Protein AF-A0A836ED64-F1 (afdb_monomer_lite)

Radius of gyration: 18.25 Å; chains: 1; bounding box: 42×42×51 Å

Secondary structure (DSSP, 8-state):
--HHHHHHHHTS-HHHHHHHHHHTTEEEETTEEEESS--HHHHHHHHHHHHHHHHHHHHS--GGGEEE--SS------SS--EEE----TTTTSHHHHHHHHHTTPEEPP--TT-GGG-HIIIIIHHHHHHHHHHHHHHTT-

InterPro domains:
  IPR036397 Ribonuclease H superfamily [G3DSA:3.30.420.10] (33-79)
  IPR036397 Ribonuclease H superfamily [G3DSA:3.30.420.10] (80-139)
  IPR052709 Transposase-Methyltransferase Hybrid [PTHR46060] (2-80)

Foldseek 3Di:
DDLVVVCVVVVHDSVVSVVVLVVVQWDADLNDTDHVDDDPVLVVQVVVLVVVVVVVCVVPNCPVQEDEDDPDDDDDDDPDQHEYEYAPPPVCPDPVNVVVCVVVRYHYRDDGPPPLVPGCCSNPVSVVVVVVVVVVVVVVVD

pLDDT: mean 80.42, std 10.36, range [43.59, 93.44]

Organism: NCBI:txid230686

Structure (mmCIF, N/CA/C/O backbone):
data_AF-A0A836ED64-F1
#
_entry.id   AF-A0A836ED64-F1
#
loop_
_atom_site.group_PDB
_atom_site.id
_atom_site.type_symbol
_atom_site.label_atom_id
_atom_site.label_alt_id
_atom_site.label_comp_id
_atom_site.label_asym_id
_atom_site.label_entity_id
_atom_site.label_seq_id
_atom_site.pdbx_PDB_ins_code
_atom_site.Cartn_x
_atom_site.Cartn_y
_atom_site.Cartn_z
_atom_site.occupancy
_atom_site.B_iso_or_equiv
_atom_site.auth_seq_id
_atom_site.auth_comp_id
_atom_site.auth_asym_id
_atom_site.auth_atom_id
_atom_site.pdbx_PDB_model_num
ATOM 1 N N . VAL A 1 1 ? 2.423 0.076 -13.242 1.00 67.75 1 VAL A N 1
ATOM 2 C CA . VAL A 1 1 ? 2.921 0.341 -14.624 1.00 67.75 1 VAL A CA 1
ATOM 3 C C . VAL A 1 1 ? 3.387 -0.969 -15.248 1.00 67.75 1 VAL A C 1
ATOM 5 O O . VAL A 1 1 ? 4.201 -1.648 -14.635 1.00 67.75 1 VAL A O 1
ATOM 8 N N . SER A 1 2 ? 2.878 -1.347 -16.426 1.00 81.31 2 SER A N 1
ATOM 9 C CA . SER A 1 2 ? 3.310 -2.577 -17.110 1.00 81.31 2 SER A CA 1
ATOM 10 C C . 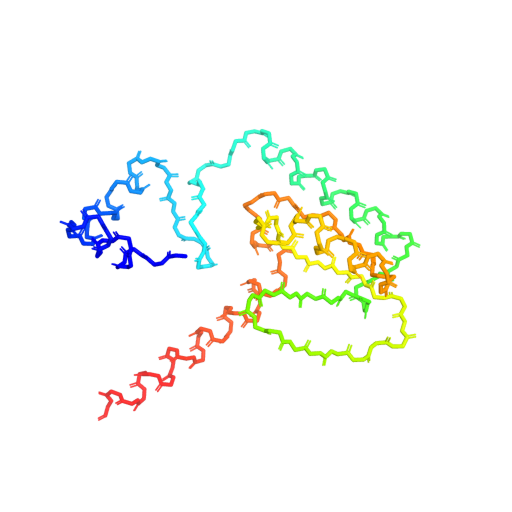SER A 1 2 ? 4.618 -2.374 -17.883 1.00 81.31 2 SER A C 1
ATOM 12 O O . SER A 1 2 ? 4.886 -1.287 -18.401 1.00 81.31 2 SER A O 1
ATOM 14 N N . THR A 1 3 ? 5.420 -3.433 -17.998 1.00 84.62 3 THR A N 1
ATOM 15 C CA . THR A 1 3 ? 6.675 -3.436 -18.775 1.00 84.62 3 THR A CA 1
ATOM 16 C C . THR A 1 3 ? 6.437 -3.142 -20.246 1.00 84.62 3 THR A C 1
ATOM 18 O O . THR A 1 3 ? 7.214 -2.417 -20.849 1.00 84.62 3 THR A O 1
ATOM 21 N N . ARG A 1 4 ? 5.312 -3.606 -20.803 1.00 85.75 4 ARG A N 1
ATOM 22 C CA . ARG A 1 4 ? 4.894 -3.287 -22.176 1.00 85.75 4 ARG A CA 1
ATOM 23 C C . ARG A 1 4 ? 4.620 -1.794 -22.368 1.00 85.75 4 ARG A C 1
ATOM 25 O O . ARG A 1 4 ? 5.089 -1.216 -23.337 1.00 85.75 4 ARG A O 1
ATOM 32 N N . LYS A 1 5 ? 3.940 -1.139 -21.418 1.00 87.31 5 LYS A N 1
ATOM 33 C CA . LYS A 1 5 ? 3.685 0.312 -21.480 1.00 87.31 5 LYS A CA 1
ATOM 34 C C . LYS A 1 5 ? 4.984 1.124 -21.388 1.00 87.31 5 LYS A C 1
ATOM 36 O O . LYS A 1 5 ? 5.116 2.143 -22.060 1.00 87.31 5 LYS A O 1
ATOM 41 N N . LEU A 1 6 ? 5.943 0.667 -20.577 1.00 86.62 6 LEU A N 1
ATOM 42 C CA . LEU A 1 6 ? 7.288 1.253 -20.502 1.00 86.62 6 LEU A CA 1
ATOM 43 C C . LEU A 1 6 ? 8.066 1.053 -21.805 1.00 86.62 6 LEU A C 1
ATOM 45 O O . LEU A 1 6 ? 8.625 2.015 -22.317 1.00 86.62 6 LEU A O 1
ATOM 49 N N . ALA A 1 7 ? 8.032 -0.154 -22.366 1.00 91.50 7 ALA A N 1
ATOM 50 C CA . ALA A 1 7 ? 8.677 -0.503 -23.628 1.00 91.50 7 ALA A CA 1
ATOM 51 C C . ALA A 1 7 ? 8.194 0.392 -24.778 1.00 91.50 7 ALA A C 1
ATOM 53 O O . ALA A 1 7 ? 9.006 1.024 -25.448 1.00 91.50 7 ALA A O 1
ATOM 54 N N . THR A 1 8 ? 6.873 0.566 -24.924 1.00 91.75 8 THR A N 1
ATOM 55 C CA . THR A 1 8 ? 6.284 1.485 -25.912 1.00 91.75 8 THR A CA 1
ATOM 56 C C . THR A 1 8 ? 6.756 2.925 -25.712 1.00 91.75 8 THR A C 1
ATOM 58 O O . THR A 1 8 ? 7.100 3.602 -26.677 1.00 91.75 8 THR A O 1
ATOM 61 N N . ARG A 1 9 ? 6.809 3.402 -24.462 1.00 92.62 9 ARG A N 1
ATOM 62 C CA . ARG A 1 9 ? 7.245 4.772 -24.150 1.00 92.62 9 ARG A CA 1
ATOM 63 C C . ARG A 1 9 ? 8.731 4.993 -24.434 1.00 92.62 9 ARG A C 1
ATOM 65 O O . ARG A 1 9 ? 9.106 6.076 -24.867 1.00 92.62 9 ARG A O 1
ATOM 72 N N . MET A 1 10 ? 9.558 3.987 -24.169 1.00 90.50 10 MET A N 1
ATOM 73 C CA . MET A 1 10 ? 11.011 4.047 -24.344 1.00 90.50 10 MET A CA 1
ATOM 74 C C . MET A 1 10 ? 11.466 3.596 -25.737 1.00 90.50 10 MET A C 1
ATOM 76 O O . MET A 1 10 ? 12.649 3.700 -26.035 1.00 90.50 10 MET A O 1
ATOM 80 N N . LYS A 1 11 ? 10.541 3.140 -26.595 1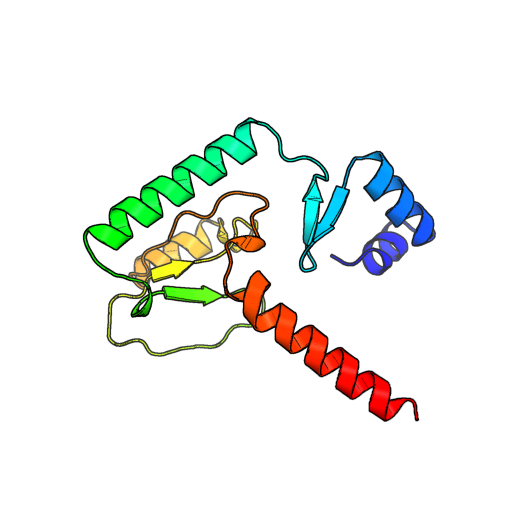.00 93.19 11 LYS A N 1
ATOM 81 C CA . LYS A 1 11 ? 10.812 2.606 -27.941 1.00 93.19 11 LYS A CA 1
ATOM 82 C C . LYS A 1 11 ? 11.853 1.479 -27.945 1.00 93.19 11 LYS A C 1
ATOM 84 O O . LYS A 1 11 ? 12.679 1.390 -28.847 1.00 93.19 11 LYS A O 1
ATOM 89 N N . VAL A 1 12 ? 11.808 0.619 -26.933 1.00 93.44 12 VAL A N 1
ATOM 90 C CA . VAL A 1 12 ? 12.668 -0.567 -26.817 1.00 93.44 12 VAL A CA 1
ATOM 91 C C . VAL A 1 12 ? 11.810 -1.816 -26.705 1.00 93.44 12 VAL A C 1
ATOM 93 O O . VAL A 1 12 ? 10.627 -1.727 -26.374 1.00 93.44 12 VAL A O 1
ATOM 96 N N . ASP A 1 13 ? 12.399 -2.985 -26.950 1.00 92.69 13 ASP A N 1
ATOM 97 C CA . ASP A 1 13 ? 11.693 -4.241 -26.716 1.00 92.69 13 ASP A CA 1
ATOM 98 C C . ASP A 1 13 ? 11.387 -4.452 -25.219 1.00 92.69 13 ASP A C 1
ATOM 100 O O . ASP A 1 13 ? 12.129 -4.036 -24.323 1.00 92.69 13 ASP A O 1
ATOM 104 N N . HIS A 1 14 ? 10.265 -5.111 -24.932 1.00 89.50 14 HIS A N 1
ATOM 105 C CA . HIS A 1 14 ? 9.817 -5.352 -23.563 1.00 89.50 14 HIS A CA 1
ATOM 106 C C . HIS A 1 14 ? 10.758 -6.265 -22.758 1.00 89.50 14 HIS A C 1
ATOM 108 O O . HIS A 1 14 ? 10.809 -6.135 -21.532 1.00 89.50 14 HIS A O 1
ATOM 114 N N . THR A 1 15 ? 11.520 -7.147 -23.418 1.00 91.50 15 THR A N 1
ATOM 115 C CA . THR A 1 15 ? 12.548 -7.977 -22.772 1.00 91.50 15 THR A CA 1
ATOM 116 C C . THR A 1 15 ? 13.724 -7.130 -22.291 1.00 91.50 15 THR A C 1
ATOM 118 O O . THR A 1 15 ? 14.233 -7.366 -21.197 1.00 91.50 15 THR A O 1
ATOM 121 N N . THR A 1 16 ? 14.087 -6.073 -23.026 1.00 91.44 16 THR A N 1
ATOM 122 C CA . THR A 1 16 ? 15.112 -5.103 -22.614 1.00 91.44 16 THR A CA 1
ATOM 123 C C . THR A 1 16 ? 14.707 -4.390 -21.326 1.00 91.44 16 THR A C 1
ATOM 125 O O . THR A 1 16 ? 15.512 -4.283 -20.404 1.00 91.44 16 THR A O 1
ATOM 128 N N . ILE A 1 17 ? 13.439 -3.979 -21.206 1.00 91.81 17 ILE A N 1
ATOM 129 C CA . ILE A 1 17 ? 12.910 -3.401 -19.958 1.00 91.81 17 ILE A CA 1
ATOM 130 C C . ILE A 1 17 ? 12.967 -4.415 -18.807 1.00 91.81 17 ILE A C 1
ATOM 132 O O . ILE A 1 17 ? 13.375 -4.055 -17.707 1.00 91.81 17 ILE A O 1
ATOM 136 N N . LEU A 1 18 ? 12.571 -5.672 -19.039 1.00 88.44 18 LEU A N 1
ATOM 137 C CA . LEU A 1 18 ? 12.615 -6.722 -18.012 1.00 88.44 18 LEU A CA 1
ATOM 138 C C . LEU A 1 18 ? 14.039 -6.989 -17.517 1.00 88.44 18 LEU A C 1
ATOM 140 O O . LEU A 1 18 ? 14.260 -7.057 -16.309 1.00 88.44 18 LEU A O 1
ATOM 144 N N . ARG A 1 19 ? 14.998 -7.094 -18.441 1.00 90.81 19 ARG A N 1
ATOM 145 C CA . ARG A 1 19 ? 16.409 -7.301 -18.118 1.00 90.81 19 ARG A CA 1
ATOM 146 C C . ARG A 1 19 ? 16.959 -6.142 -17.298 1.00 90.81 19 ARG A C 1
ATOM 148 O O . ARG A 1 19 ? 17.510 -6.383 -16.233 1.00 90.81 19 ARG A O 1
ATOM 155 N N . HIS A 1 20 ? 16.724 -4.901 -17.722 1.00 90.62 20 HIS A N 1
ATOM 156 C CA . HIS A 1 20 ? 17.168 -3.738 -16.958 1.00 90.62 20 HIS A CA 1
ATOM 157 C C . HIS A 1 20 ? 16.535 -3.665 -15.572 1.00 90.62 20 HIS A C 1
ATOM 159 O O . HIS A 1 20 ? 17.235 -3.359 -14.615 1.00 90.62 20 HIS A O 1
ATOM 165 N N . LEU A 1 21 ? 15.241 -3.980 -15.433 1.00 89.50 21 LEU A N 1
ATOM 166 C CA . LEU A 1 21 ? 14.590 -4.049 -14.121 1.00 89.50 21 LEU A CA 1
ATOM 167 C C . LEU A 1 21 ? 15.267 -5.089 -13.220 1.00 89.50 21 LEU A C 1
ATOM 169 O O . LEU A 1 21 ? 15.512 -4.799 -12.053 1.00 89.50 21 LEU A O 1
ATOM 173 N N . SER A 1 22 ? 15.626 -6.252 -13.765 1.00 87.62 22 SER A N 1
ATOM 174 C CA . SER A 1 22 ? 16.391 -7.265 -13.037 1.00 87.62 22 SER A CA 1
ATOM 175 C C . SER A 1 22 ? 17.799 -6.782 -12.669 1.00 87.62 22 SER A C 1
ATOM 177 O O . SER A 1 22 ? 18.225 -6.992 -11.538 1.00 87.62 22 SER A O 1
ATOM 179 N N . GLU A 1 23 ? 18.508 -6.114 -13.586 1.00 90.31 23 GLU A N 1
ATOM 180 C CA . GLU A 1 23 ? 19.859 -5.564 -13.367 1.00 90.31 23 GLU A CA 1
ATOM 181 C C . GLU A 1 23 ? 19.875 -4.514 -12.246 1.00 90.31 23 GLU A C 1
ATOM 183 O O . GLU A 1 23 ? 20.790 -4.497 -11.429 1.00 90.31 23 GLU A O 1
ATOM 188 N N . ILE A 1 24 ? 18.834 -3.681 -12.143 1.00 89.56 24 ILE A N 1
ATOM 189 C CA . ILE A 1 24 ? 18.687 -2.715 -11.039 1.00 89.56 24 ILE A CA 1
ATOM 190 C C . ILE A 1 24 ? 18.075 -3.337 -9.770 1.00 89.56 24 ILE A C 1
ATOM 192 O O . ILE A 1 24 ? 17.623 -2.615 -8.875 1.00 89.56 24 ILE A O 1
ATOM 196 N N . GLY A 1 25 ? 17.998 -4.669 -9.705 1.00 87.56 25 GLY A N 1
ATOM 197 C CA . GLY A 1 25 ? 17.502 -5.410 -8.551 1.00 87.56 25 GLY A CA 1
ATOM 198 C C . GLY A 1 25 ? 16.021 -5.176 -8.268 1.00 87.56 25 GLY A C 1
ATOM 199 O O . GLY A 1 25 ? 15.635 -5.072 -7.108 1.00 87.56 25 GLY A O 1
ATOM 200 N N . LYS A 1 26 ? 15.169 -5.039 -9.290 1.00 88.56 26 LYS A N 1
ATOM 201 C CA . LYS A 1 26 ? 13.708 -4.945 -9.145 1.00 88.56 26 LYS A CA 1
A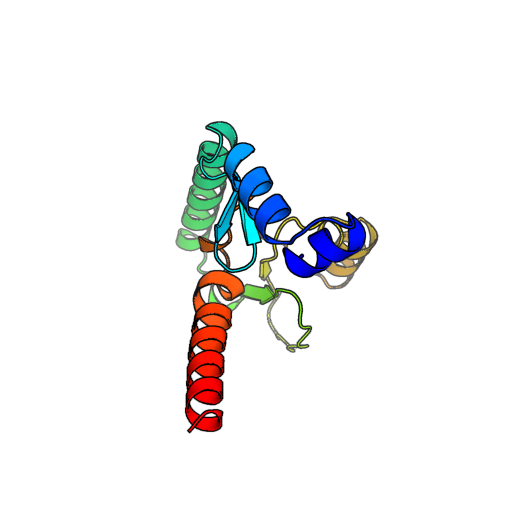TOM 202 C C . LYS A 1 26 ? 13.051 -6.250 -9.570 1.00 88.56 26 LYS A C 1
ATOM 204 O O . LYS A 1 26 ? 13.336 -6.797 -10.629 1.00 88.56 26 LYS A O 1
ATOM 209 N N . VAL A 1 27 ? 12.089 -6.695 -8.774 1.00 86.19 27 VAL A N 1
ATOM 210 C CA . VAL A 1 27 ? 11.246 -7.856 -9.064 1.00 86.19 27 VAL A CA 1
ATOM 211 C C . VAL A 1 27 ? 9.777 -7.480 -8.981 1.00 86.19 27 VAL A C 1
ATOM 213 O O . VAL A 1 27 ? 9.390 -6.536 -8.288 1.00 86.19 27 VAL A O 1
ATOM 216 N N . LYS A 1 28 ? 8.941 -8.221 -9.705 1.00 82.81 28 LYS A N 1
ATOM 217 C CA . LYS A 1 28 ? 7.493 -8.033 -9.677 1.00 82.81 28 LYS A CA 1
ATOM 218 C C . LYS A 1 28 ? 6.896 -8.883 -8.549 1.00 82.81 28 LYS A C 1
ATOM 220 O O . LYS A 1 28 ? 7.004 -10.104 -8.590 1.00 82.81 28 LYS A O 1
ATOM 225 N N . LYS A 1 29 ? 6.264 -8.250 -7.557 1.00 81.44 29 LYS A N 1
ATOM 226 C CA . LYS A 1 29 ? 5.509 -8.908 -6.473 1.00 81.44 29 LYS A CA 1
ATOM 227 C C . LYS A 1 29 ? 4.122 -8.274 -6.378 1.00 81.44 29 LYS A C 1
ATOM 229 O O . LYS A 1 29 ? 4.044 -7.055 -6.306 1.00 81.44 29 LYS A O 1
ATOM 234 N N . MET A 1 30 ? 3.059 -9.089 -6.393 1.00 71.94 30 MET A N 1
ATOM 235 C CA . MET A 1 30 ? 1.654 -8.631 -6.291 1.00 71.94 30 MET A CA 1
ATOM 236 C C . MET A 1 30 ? 1.371 -7.422 -7.202 1.00 71.94 30 MET A C 1
ATOM 238 O O . MET A 1 30 ? 1.025 -6.342 -6.748 1.00 71.94 30 MET A O 1
ATOM 242 N N . ASP A 1 31 ? 1.676 -7.571 -8.493 1.00 74.00 31 ASP A N 1
ATOM 243 C CA . ASP A 1 31 ? 1.553 -6.522 -9.517 1.00 74.00 31 ASP A CA 1
ATOM 244 C C . ASP A 1 31 ? 2.358 -5.219 -9.352 1.00 74.00 31 ASP A C 1
ATOM 246 O O . ASP A 1 31 ? 2.356 -4.368 -10.251 1.00 74.00 31 ASP A O 1
ATOM 250 N N . LYS A 1 32 ? 3.179 -5.113 -8.303 1.00 79.00 32 LYS A N 1
ATOM 251 C CA . LYS A 1 32 ? 4.043 -3.963 -8.012 1.00 79.00 32 LYS A CA 1
ATOM 252 C C . LYS A 1 32 ? 5.521 -4.305 -8.262 1.00 79.00 32 LYS A C 1
ATOM 254 O O . LYS A 1 32 ? 5.985 -5.417 -8.015 1.00 79.00 32 LYS A O 1
ATOM 259 N N . TRP A 1 33 ? 6.281 -3.340 -8.790 1.00 83.56 33 TRP A N 1
ATOM 260 C CA . TRP A 1 33 ? 7.737 -3.461 -8.952 1.00 83.56 33 TRP A CA 1
ATOM 261 C C . TRP A 1 33 ? 8.427 -3.024 -7.664 1.00 83.56 33 TRP A C 1
ATOM 263 O O . TRP A 1 33 ? 8.407 -1.843 -7.316 1.00 83.56 33 TRP A O 1
ATOM 273 N N . VAL A 1 34 ? 9.050 -3.970 -6.970 1.00 84.69 34 VAL A N 1
ATOM 274 C CA . VAL A 1 34 ? 9.692 -3.752 -5.669 1.00 84.69 34 VAL A CA 1
ATOM 275 C C . VAL A 1 34 ? 11.167 -4.154 -5.727 1.00 84.69 34 VAL A C 1
ATOM 277 O O . VAL A 1 34 ? 11.535 -4.976 -6.567 1.00 84.69 34 VAL A O 1
ATOM 280 N N . PRO A 1 35 ? 12.044 -3.571 -4.891 1.00 84.50 35 PRO A N 1
ATOM 281 C CA . PRO A 1 35 ? 13.405 -4.078 -4.729 1.00 84.50 35 PRO A CA 1
ATOM 282 C C . PRO A 1 35 ? 13.419 -5.590 -4.443 1.00 84.50 35 PRO A C 1
ATOM 284 O O . PRO A 1 35 ? 12.582 -6.083 -3.686 1.00 84.50 35 PRO A O 1
ATOM 287 N N . HIS A 1 36 ? 14.357 -6.312 -5.054 1.00 83.31 36 HIS A N 1
ATOM 288 C CA . HIS A 1 36 ? 14.636 -7.725 -4.795 1.00 83.31 36 HIS A CA 1
ATOM 289 C C . HIS A 1 36 ? 15.001 -7.921 -3.324 1.00 83.31 36 HIS A C 1
ATOM 291 O O . HIS A 1 36 ? 14.398 -8.744 -2.636 1.00 83.31 36 HIS A O 1
ATOM 297 N N . GLU A 1 37 ? 15.904 -7.069 -2.838 1.00 82.50 37 GLU A N 1
ATOM 298 C CA . GLU A 1 37 ? 16.284 -6.964 -1.438 1.00 82.50 37 GLU A CA 1
ATOM 299 C C . GLU A 1 37 ? 15.776 -5.649 -0.854 1.00 82.50 37 GLU A C 1
ATOM 301 O O . GLU A 1 37 ? 16.024 -4.560 -1.379 1.00 82.50 37 GLU A O 1
ATOM 306 N N . LEU A 1 38 ? 15.034 -5.751 0.247 1.00 82.44 38 LEU A N 1
ATOM 307 C CA . LEU A 1 38 ? 14.672 -4.588 1.045 1.00 82.44 38 LEU A CA 1
ATOM 308 C C . LEU A 1 38 ? 15.921 -4.062 1.753 1.00 82.44 38 LEU A C 1
ATOM 310 O O . LEU A 1 38 ? 16.677 -4.844 2.330 1.00 82.44 38 LEU A O 1
ATOM 314 N N . SER A 1 39 ? 16.094 -2.740 1.767 1.00 85.62 39 SER A N 1
ATOM 315 C CA . SER A 1 39 ? 17.130 -2.117 2.594 1.00 85.62 39 SER A CA 1
ATOM 316 C C . SER A 1 39 ? 16.891 -2.410 4.080 1.00 85.62 39 SER A C 1
ATOM 318 O O . SER A 1 39 ? 15.743 -2.576 4.501 1.00 85.62 39 SER A O 1
ATOM 320 N N . GLU A 1 40 ? 17.950 -2.405 4.893 1.00 87.19 40 GLU A N 1
ATOM 321 C CA . GLU A 1 40 ? 17.836 -2.564 6.354 1.00 87.19 40 GLU A CA 1
ATOM 322 C C . GLU A 1 40 ? 16.875 -1.542 6.967 1.00 87.19 40 GLU A C 1
ATOM 324 O O . GLU A 1 40 ? 16.051 -1.880 7.814 1.00 87.19 40 GLU A O 1
ATOM 329 N N . ARG A 1 41 ? 16.878 -0.311 6.444 1.00 87.44 41 ARG A N 1
ATOM 330 C CA . ARG A 1 41 ? 15.905 0.714 6.827 1.00 87.44 41 ARG A CA 1
ATOM 331 C C . ARG A 1 41 ? 14.468 0.285 6.532 1.00 87.44 41 ARG A C 1
ATOM 333 O O . ARG A 1 41 ? 13.619 0.402 7.403 1.00 87.44 41 ARG A O 1
ATOM 340 N N . ASN A 1 42 ? 14.189 -0.264 5.347 1.00 83.12 42 ASN A N 1
ATOM 341 C CA . ASN A 1 42 ? 12.841 -0.745 5.026 1.00 83.12 42 ASN A CA 1
ATOM 342 C C . ASN A 1 42 ? 12.422 -1.944 5.886 1.00 83.12 42 ASN A C 1
ATOM 344 O O . ASN A 1 42 ? 11.250 -2.043 6.239 1.00 83.12 42 ASN A O 1
ATOM 348 N N . LYS A 1 43 ? 13.352 -2.842 6.235 1.00 85.44 43 LYS A N 1
ATOM 349 C CA . LYS A 1 43 ? 13.078 -3.953 7.162 1.00 85.44 43 LYS A CA 1
ATOM 350 C C . LYS A 1 43 ? 12.728 -3.431 8.556 1.00 85.44 43 LYS A C 1
ATOM 352 O O . LYS A 1 43 ? 11.741 -3.875 9.139 1.00 85.44 43 LYS A O 1
ATOM 357 N N . LEU A 1 44 ? 13.494 -2.460 9.050 1.00 90.06 44 LEU A N 1
ATOM 358 C CA . LEU A 1 44 ? 13.262 -1.830 10.345 1.00 90.06 44 LEU A CA 1
ATOM 359 C C . LEU A 1 44 ? 11.930 -1.068 10.378 1.00 90.06 44 LEU A C 1
ATOM 361 O O . LEU A 1 44 ? 11.147 -1.250 11.305 1.00 90.06 44 LEU A O 1
ATOM 365 N N . ASP A 1 45 ? 11.631 -0.279 9.343 1.00 87.69 45 ASP A N 1
ATOM 366 C CA . ASP A 1 45 ? 10.360 0.446 9.226 1.00 87.69 45 ASP A CA 1
ATOM 367 C C . ASP A 1 45 ? 9.168 -0.524 9.236 1.00 87.69 45 ASP A C 1
ATOM 369 O O . ASP A 1 45 ? 8.189 -0.301 9.948 1.00 87.69 45 ASP A O 1
ATOM 373 N N . ARG A 1 46 ? 9.267 -1.639 8.496 1.00 89.38 46 ARG A N 1
ATOM 374 C CA . ARG A 1 46 ? 8.255 -2.706 8.502 1.00 89.38 46 ARG A CA 1
ATOM 375 C C . ARG A 1 46 ? 8.047 -3.276 9.901 1.00 89.38 46 ARG A C 1
ATOM 377 O O . ARG A 1 46 ? 6.908 -3.349 10.353 1.00 89.38 46 ARG A O 1
ATOM 384 N N . LEU A 1 47 ? 9.128 -3.648 10.587 1.00 85.44 47 LEU A N 1
ATOM 385 C CA . LEU A 1 47 ? 9.057 -4.210 11.936 1.00 85.44 47 LEU A CA 1
ATOM 386 C C . LEU A 1 47 ? 8.416 -3.227 12.921 1.00 85.44 47 LEU A C 1
ATOM 388 O O . LEU A 1 47 ? 7.536 -3.612 13.686 1.00 85.44 47 LEU A O 1
ATOM 392 N N . ASN A 1 48 ? 8.814 -1.957 12.871 1.00 88.44 48 ASN A N 1
ATOM 393 C CA . ASN A 1 48 ? 8.297 -0.919 13.758 1.00 88.44 48 ASN A CA 1
ATOM 394 C C . ASN A 1 48 ? 6.797 -0.691 13.558 1.00 88.44 48 ASN A C 1
ATOM 396 O O . ASN A 1 48 ? 6.044 -0.656 14.533 1.00 88.44 48 ASN A O 1
ATOM 400 N N . VAL A 1 49 ? 6.352 -0.582 12.301 1.00 82.81 49 VAL A N 1
ATOM 401 C CA . VAL A 1 49 ? 4.928 -0.424 11.991 1.00 82.81 49 VAL A CA 1
ATOM 402 C C . VAL A 1 49 ? 4.147 -1.657 12.444 1.00 82.81 49 VAL A C 1
ATOM 404 O O . VAL A 1 49 ? 3.164 -1.510 13.164 1.00 82.81 49 VAL A O 1
ATOM 407 N N . CYS A 1 50 ? 4.602 -2.871 12.115 1.00 81.81 50 CYS A N 1
ATOM 408 C CA . CYS A 1 50 ? 3.935 -4.107 12.535 1.00 81.81 50 CYS A CA 1
ATOM 409 C C . CYS A 1 50 ? 3.831 -4.229 14.063 1.00 81.81 50 CYS A C 1
ATOM 411 O O . CYS A 1 50 ? 2.750 -4.512 14.575 1.00 81.81 50 CYS A O 1
ATOM 413 N N . SER A 1 51 ? 4.914 -3.962 14.797 1.00 84.25 51 SER A N 1
ATOM 414 C CA . SER A 1 51 ? 4.925 -4.001 16.265 1.00 84.25 51 SER A CA 1
ATOM 415 C C . SER A 1 51 ? 3.985 -2.963 16.882 1.00 84.25 51 SER A C 1
ATOM 417 O O . SER A 1 51 ? 3.261 -3.268 17.834 1.00 84.25 51 SER A O 1
ATOM 419 N N . SER A 1 52 ? 3.948 -1.748 16.326 1.00 85.06 52 SER A N 1
ATOM 420 C CA . SER A 1 52 ? 3.034 -0.686 16.763 1.00 85.06 52 SER A CA 1
ATOM 421 C C . SER A 1 52 ? 1.567 -1.073 16.535 1.00 85.06 52 SER A C 1
ATOM 423 O O . SER A 1 52 ? 0.749 -0.999 17.456 1.00 85.06 52 SER A O 1
ATOM 425 N N . LEU A 1 53 ? 1.242 -1.575 15.337 1.00 83.38 53 LEU A N 1
ATOM 426 C CA . LEU A 1 53 ? -0.104 -2.035 14.985 1.00 83.38 53 LEU A CA 1
ATOM 427 C C . LEU A 1 53 ? -0.556 -3.211 15.859 1.00 83.38 53 LEU A C 1
ATOM 429 O O . LEU A 1 53 ? -1.693 -3.215 16.327 1.00 83.38 53 LEU A O 1
ATOM 433 N N . LEU A 1 54 ? 0.336 -4.168 16.131 1.00 82.56 54 LEU A N 1
ATOM 434 C CA . LEU A 1 54 ? 0.051 -5.312 16.997 1.00 82.56 54 LEU A CA 1
ATOM 435 C C . LEU A 1 54 ? -0.207 -4.872 18.443 1.00 82.56 54 LEU A C 1
ATOM 437 O O . LEU A 1 54 ? -1.178 -5.299 19.065 1.00 82.56 54 LEU A O 1
ATOM 441 N N . THR A 1 55 ? 0.615 -3.956 18.960 1.00 87.69 55 THR A N 1
ATOM 442 C CA . THR A 1 55 ? 0.432 -3.388 20.304 1.00 87.69 55 THR A CA 1
ATOM 443 C C . THR A 1 55 ? -0.913 -2.680 20.424 1.00 87.69 55 THR A C 1
ATOM 445 O O . THR A 1 55 ? -1.619 -2.844 21.418 1.00 87.69 55 THR A O 1
ATOM 448 N N . ARG A 1 56 ? -1.296 -1.906 19.402 1.00 86.25 56 ARG A N 1
ATOM 449 C CA . ARG A 1 56 ? -2.604 -1.250 19.348 1.00 86.25 56 ARG A CA 1
ATOM 450 C C . ARG A 1 56 ? -3.741 -2.271 19.314 1.00 86.25 56 ARG A C 1
ATOM 452 O O . ARG A 1 56 ? -4.700 -2.110 20.059 1.00 86.25 56 ARG A O 1
ATOM 459 N N . PHE A 1 57 ? -3.615 -3.318 18.501 1.00 79.19 57 PHE A N 1
ATOM 460 C CA . PHE A 1 57 ? -4.643 -4.348 18.353 1.00 79.19 57 PHE A CA 1
ATOM 461 C C . PHE A 1 57 ? -4.941 -5.059 19.678 1.00 79.19 57 PHE A C 1
ATOM 463 O O . PHE A 1 57 ? -6.101 -5.285 20.008 1.00 79.19 57 PHE A O 1
ATOM 470 N N . HIS A 1 58 ? -3.906 -5.347 20.472 1.00 78.94 58 HIS A N 1
ATOM 471 C CA . HIS A 1 58 ? -4.079 -5.946 21.797 1.00 78.94 58 HIS A CA 1
ATOM 472 C C . HIS A 1 58 ? -4.747 -5.019 22.821 1.00 78.94 58 HIS A C 1
ATOM 474 O O . HIS A 1 58 ? -5.313 -5.512 23.793 1.00 78.94 58 HIS A O 1
ATOM 480 N N . ARG A 1 59 ? -4.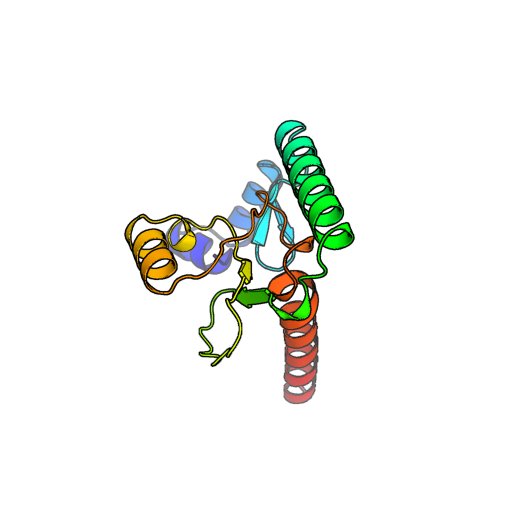687 -3.696 22.628 1.00 88.00 59 ARG A N 1
ATOM 481 C CA . ARG A 1 59 ? -5.369 -2.722 23.498 1.00 88.00 59 ARG A CA 1
ATOM 482 C C . ARG A 1 59 ? -6.831 -2.539 23.105 1.00 88.00 59 ARG A C 1
ATOM 484 O O . ARG A 1 59 ? -7.692 -2.490 23.973 1.00 88.00 59 ARG A O 1
ATOM 491 N N . GLU A 1 60 ? -7.097 -2.433 21.808 1.00 86.50 60 GLU A N 1
ATOM 492 C CA . GLU A 1 60 ? -8.435 -2.259 21.244 1.00 86.50 60 GLU A CA 1
ATOM 493 C C . GLU A 1 60 ? -8.481 -2.945 19.870 1.00 86.50 60 GLU A C 1
ATOM 495 O O . GLU A 1 60 ? -7.866 -2.445 18.925 1.00 86.50 60 GLU A O 1
ATOM 500 N N . PRO A 1 61 ? -9.183 -4.083 19.716 1.00 84.69 61 PRO A N 1
ATOM 501 C CA . PRO A 1 61 ? -9.328 -4.732 18.419 1.00 84.69 61 PRO A CA 1
ATOM 502 C C . PRO A 1 61 ? -10.022 -3.808 17.411 1.00 84.69 61 PRO A C 1
ATOM 504 O O . PRO A 1 61 ? -11.131 -3.341 17.656 1.00 84.69 61 PRO A O 1
ATOM 507 N N . PHE A 1 62 ? -9.375 -3.547 16.272 1.00 81.38 62 PHE A N 1
ATOM 508 C CA . PHE A 1 62 ? -9.857 -2.573 15.281 1.00 81.38 62 PHE A CA 1
ATOM 509 C C . PHE A 1 62 ? -9.990 -3.129 13.854 1.00 81.38 62 PHE A C 1
ATOM 511 O O . PHE A 1 62 ? -10.265 -2.369 12.927 1.00 81.38 62 PHE A O 1
ATOM 518 N N . PHE A 1 63 ? -9.799 -4.440 13.649 1.00 76.62 63 PHE A N 1
ATOM 519 C CA . PHE A 1 63 ? -9.842 -5.048 12.311 1.00 76.62 63 PHE A CA 1
ATOM 520 C C . PHE A 1 63 ? -11.211 -4.928 11.625 1.00 76.62 63 PHE A C 1
ATOM 522 O O . PHE A 1 63 ? -11.255 -4.772 10.409 1.00 76.62 63 PHE A O 1
ATOM 529 N N . ASP A 1 64 ? -12.314 -4.922 12.379 1.00 79.38 64 ASP A N 1
ATOM 530 C CA . ASP A 1 64 ? -13.680 -4.747 11.855 1.00 79.38 64 ASP A CA 1
ATOM 531 C C . ASP A 1 64 ? -13.951 -3.329 11.318 1.00 79.38 64 ASP A C 1
ATOM 533 O O . ASP A 1 64 ? -14.933 -3.099 10.613 1.00 79.38 64 ASP A O 1
ATOM 537 N N . ARG A 1 65 ? -13.086 -2.368 11.658 1.00 81.31 65 ARG A N 1
ATOM 538 C CA . ARG A 1 65 ? -13.179 -0.964 11.238 1.00 81.31 65 ARG A CA 1
ATOM 539 C C . ARG A 1 65 ? -12.280 -0.634 10.051 1.00 81.31 65 ARG A C 1
ATOM 541 O O . ARG A 1 65 ? -12.369 0.487 9.542 1.00 81.31 65 ARG A O 1
ATOM 548 N N . ILE A 1 66 ? -11.405 -1.557 9.642 1.00 78.50 66 ILE A N 1
ATOM 549 C CA . ILE A 1 66 ? -10.461 -1.311 8.554 1.00 78.50 66 ILE A CA 1
ATOM 550 C C . ILE A 1 66 ? -11.197 -1.341 7.217 1.00 78.50 66 ILE A C 1
ATOM 552 O O . ILE A 1 66 ? -11.803 -2.340 6.839 1.00 78.50 66 ILE A O 1
ATOM 556 N N . ILE A 1 67 ? -11.065 -0.249 6.473 1.00 78.25 67 ILE A N 1
ATOM 557 C CA . ILE A 1 67 ? -11.406 -0.164 5.059 1.00 78.25 67 ILE A CA 1
ATOM 558 C C . ILE A 1 67 ? -10.084 -0.159 4.293 1.00 78.25 67 ILE A C 1
ATOM 560 O O . ILE A 1 67 ? -9.252 0.736 4.468 1.00 78.25 67 ILE A O 1
ATOM 564 N N . THR A 1 68 ? -9.873 -1.177 3.461 1.00 75.75 68 THR A N 1
ATOM 565 C CA . THR A 1 68 ? -8.704 -1.263 2.583 1.00 75.75 68 THR A CA 1
ATOM 566 C C . THR A 1 68 ? -9.115 -0.915 1.169 1.00 75.75 68 THR A C 1
ATOM 568 O O . THR A 1 68 ? -10.173 -1.323 0.690 1.00 75.75 68 THR A O 1
ATOM 571 N N . TYR A 1 69 ? -8.276 -0.150 0.485 1.00 70.50 69 TYR A N 1
ATOM 572 C CA . TYR A 1 69 ? -8.545 0.243 -0.884 1.00 70.50 69 TYR A CA 1
ATOM 573 C C . TYR A 1 69 ? -7.247 0.313 -1.684 1.00 70.50 69 TYR A C 1
ATOM 575 O O . TYR A 1 69 ? -6.238 0.828 -1.210 1.00 70.50 69 TYR A O 1
ATOM 583 N N . ASP A 1 70 ? -7.295 -0.227 -2.895 1.00 66.88 70 ASP A N 1
ATOM 584 C CA . ASP A 1 70 ? -6.268 -0.107 -3.926 1.00 66.88 70 ASP A CA 1
ATOM 585 C C . ASP A 1 70 ? -6.997 0.014 -5.281 1.00 66.88 70 ASP A C 1
ATOM 587 O O . ASP A 1 70 ? -8.162 -0.368 -5.363 1.00 66.88 70 ASP A O 1
ATOM 591 N N . GLU A 1 71 ? -6.389 0.617 -6.304 1.00 67.88 71 GLU A N 1
ATOM 592 C CA . GLU A 1 71 ? -7.046 1.304 -7.443 1.00 67.88 71 GLU A CA 1
ATOM 593 C C . GLU A 1 71 ? -8.294 0.611 -8.091 1.00 67.88 71 GLU A C 1
ATOM 595 O O . GLU A 1 71 ? -8.209 0.058 -9.187 1.00 67.88 71 GLU A O 1
ATOM 600 N N . LYS A 1 72 ? -9.483 0.718 -7.461 1.00 45.16 72 LYS A N 1
ATOM 601 C CA . LYS A 1 72 ? -10.869 0.707 -8.011 1.00 45.16 72 LYS A CA 1
ATOM 602 C C . LYS A 1 72 ? -11.975 1.139 -6.997 1.00 45.16 72 LYS A C 1
ATOM 604 O O . LYS A 1 72 ? -12.462 0.305 -6.238 1.00 45.16 72 LYS A O 1
ATOM 609 N N . TRP A 1 73 ? -12.361 2.421 -6.937 1.00 45.34 73 TRP A N 1
ATOM 610 C CA . TRP A 1 73 ? -13.172 2.979 -5.831 1.00 45.34 73 TRP A CA 1
ATOM 611 C C . TRP A 1 73 ? -14.518 2.265 -5.651 1.00 45.34 73 TRP A C 1
ATOM 613 O O . TRP A 1 73 ? -15.331 2.230 -6.573 1.00 45.34 73 TRP A O 1
ATOM 623 N N . VAL A 1 74 ? -14.775 1.766 -4.441 1.00 43.59 74 VAL A N 1
ATOM 624 C CA . VAL A 1 74 ? -16.102 1.320 -4.001 1.00 43.59 74 VAL A CA 1
ATOM 625 C C . VAL A 1 74 ? -16.460 2.121 -2.755 1.00 43.59 74 VAL A C 1
ATOM 627 O O . VAL A 1 74 ? -15.710 2.133 -1.782 1.00 43.59 74 VAL A O 1
ATOM 630 N N . LEU A 1 75 ? -17.581 2.838 -2.806 1.00 47.91 75 LEU A N 1
ATOM 631 C CA . LEU A 1 75 ? -18.096 3.587 -1.664 1.00 47.91 75 LEU A CA 1
ATOM 632 C C . LEU A 1 75 ? -18.783 2.606 -0.711 1.00 47.91 75 LEU A C 1
ATOM 634 O O . LEU A 1 75 ? -19.691 1.885 -1.121 1.00 47.91 75 LEU A O 1
ATOM 638 N N . TYR A 1 76 ? -18.348 2.582 0.546 1.00 53.22 76 TYR A N 1
ATOM 639 C CA . TYR A 1 76 ? -18.970 1.799 1.608 1.00 53.22 76 TYR A CA 1
ATOM 640 C C . TYR A 1 76 ? -19.412 2.741 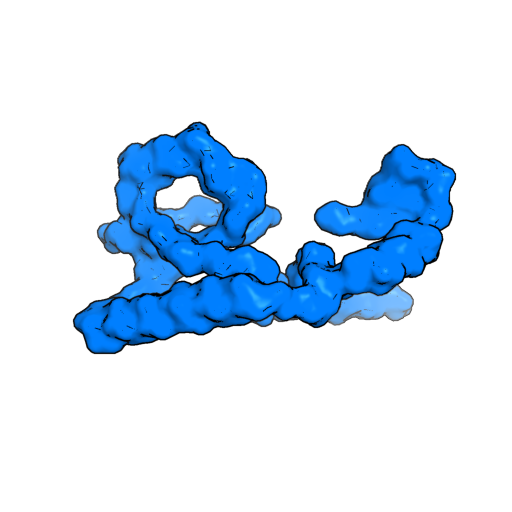2.728 1.00 53.22 76 TYR A C 1
ATOM 642 O O . TYR A 1 76 ? -18.612 3.539 3.216 1.00 53.22 76 TYR A O 1
ATOM 650 N N . ASP A 1 77 ? -20.685 2.666 3.116 1.00 55.84 77 ASP A N 1
ATOM 651 C CA . ASP A 1 77 ? -21.231 3.430 4.237 1.00 55.84 77 ASP A CA 1
ATOM 652 C C . ASP A 1 77 ? -20.959 2.671 5.544 1.00 55.84 77 ASP A C 1
ATOM 654 O O . ASP A 1 77 ? -21.582 1.646 5.831 1.00 55.84 77 ASP A O 1
ATOM 658 N N . ASN A 1 78 ? -19.979 3.147 6.317 1.00 61.25 78 ASN A N 1
ATOM 659 C CA . ASN A 1 78 ? -19.658 2.598 7.629 1.00 61.25 78 ASN A CA 1
ATOM 660 C C . ASN A 1 78 ? -20.178 3.532 8.729 1.00 61.25 78 ASN A C 1
ATOM 662 O O . ASN A 1 78 ? -19.783 4.692 8.810 1.00 61.25 78 ASN A O 1
ATOM 666 N N . ARG A 1 79 ? -21.023 3.007 9.627 1.00 67.00 79 ARG A N 1
ATOM 667 C CA . ARG A 1 79 ? -21.609 3.769 10.748 1.00 67.00 79 ARG A CA 1
ATOM 668 C C . ARG A 1 79 ? -20.634 4.003 11.915 1.00 67.00 79 ARG A C 1
ATOM 670 O O . ARG A 1 79 ? -20.955 4.760 12.827 1.00 67.00 79 ARG A O 1
ATOM 677 N N . LYS A 1 80 ? -19.465 3.347 11.915 1.00 72.81 80 LYS A N 1
ATOM 678 C CA . LYS A 1 80 ? -18.363 3.552 12.878 1.00 72.81 80 LYS A CA 1
ATOM 679 C C . LYS A 1 80 ? -17.265 4.421 12.256 1.00 72.81 80 LYS A C 1
ATOM 681 O O . LYS A 1 80 ? -17.087 4.378 11.045 1.00 72.81 80 LYS A O 1
ATOM 686 N N . SER A 1 81 ? -16.472 5.122 13.079 1.00 77.56 81 SER A N 1
ATOM 687 C CA . SER A 1 81 ? -15.300 5.889 12.619 1.00 77.56 81 SER A CA 1
ATOM 688 C C . SER A 1 81 ? -14.322 4.985 11.845 1.00 77.56 81 SER A C 1
ATOM 690 O O . SER A 1 81 ? -13.695 4.110 12.467 1.00 77.56 81 SER A O 1
ATOM 692 N N . PRO A 1 82 ? -14.206 5.152 10.514 1.00 81.94 82 PRO A N 1
ATOM 693 C CA . PRO A 1 82 ? -13.478 4.230 9.657 1.00 81.94 82 PRO A CA 1
ATOM 694 C C . PRO A 1 82 ? -11.970 4.431 9.776 1.00 81.94 82 PRO A C 1
ATOM 696 O O . PRO A 1 82 ? -11.478 5.550 9.946 1.00 81.94 82 PRO A O 1
ATOM 699 N N . ILE A 1 83 ? -11.242 3.324 9.654 1.00 83.06 83 ILE A N 1
ATOM 700 C CA . ILE A 1 83 ? -9.785 3.317 9.629 1.00 83.06 83 ILE A CA 1
ATOM 701 C C . ILE A 1 83 ? -9.343 2.930 8.219 1.00 83.06 83 ILE A C 1
ATOM 703 O O . ILE A 1 83 ? -9.675 1.853 7.732 1.00 83.06 83 ILE A O 1
ATOM 707 N N . LEU A 1 84 ? -8.605 3.806 7.552 1.00 85.12 84 LEU A N 1
ATOM 708 C CA . LEU A 1 84 ? -8.143 3.629 6.187 1.00 85.12 84 LEU A CA 1
ATOM 709 C C . LEU A 1 84 ? -6.737 3.032 6.162 1.00 85.12 84 LEU A C 1
ATOM 711 O O . LEU A 1 84 ? -5.805 3.580 6.752 1.00 85.12 84 LEU A O 1
ATOM 715 N N . LEU A 1 85 ? -6.578 1.940 5.419 1.00 84.12 85 LEU A N 1
ATOM 716 C CA . LEU A 1 85 ? -5.279 1.361 5.087 1.00 84.12 85 LEU A CA 1
ATOM 717 C C . LEU A 1 85 ? -5.068 1.450 3.573 1.00 84.12 85 LEU A C 1
ATOM 719 O O . LEU A 1 85 ? -5.774 0.796 2.803 1.00 84.12 85 LEU A O 1
ATOM 723 N N . HIS A 1 86 ? -4.091 2.254 3.158 1.00 82.38 86 HIS A N 1
ATOM 724 C CA . HIS A 1 86 ? -3.681 2.407 1.763 1.00 82.38 86 HIS A CA 1
ATOM 725 C C . HIS A 1 86 ? -2.154 2.479 1.656 1.00 82.38 86 HIS A C 1
ATOM 727 O O . HIS A 1 86 ? -1.455 2.705 2.644 1.00 82.38 86 HIS A O 1
ATOM 733 N N . ASP A 1 87 ? -1.625 2.301 0.447 1.00 81.62 87 ASP A N 1
ATOM 734 C CA . ASP A 1 87 ? -0.188 2.400 0.205 1.00 81.62 87 ASP A CA 1
ATOM 735 C C . ASP A 1 87 ? 0.309 3.857 0.113 1.00 81.62 87 ASP A C 1
ATOM 737 O O . ASP A 1 87 ? -0.463 4.816 0.042 1.00 81.62 87 ASP A O 1
ATOM 741 N N . ASN A 1 88 ? 1.631 4.038 0.095 1.00 83.19 88 ASN A N 1
ATOM 742 C CA . ASN A 1 88 ? 2.262 5.362 0.049 1.00 83.19 88 ASN A CA 1
ATOM 743 C C . ASN A 1 88 ? 2.388 5.930 -1.378 1.00 83.19 88 ASN A C 1
ATOM 745 O O . ASN A 1 88 ? 3.294 6.730 -1.645 1.00 83.19 88 ASN A O 1
ATOM 749 N N . ALA A 1 89 ? 1.542 5.510 -2.327 1.00 81.31 89 ALA A N 1
ATOM 750 C CA . ALA A 1 89 ? 1.580 6.050 -3.682 1.00 81.31 89 ALA A CA 1
ATOM 751 C C . ALA A 1 89 ? 1.392 7.579 -3.676 1.00 81.31 89 ALA A C 1
ATOM 753 O O . ALA A 1 89 ? 0.679 8.145 -2.848 1.00 81.31 89 ALA A O 1
ATOM 754 N N . ARG A 1 90 ? 2.033 8.275 -4.626 1.00 81.25 90 ARG A N 1
ATOM 755 C CA . ARG A 1 90 ? 2.046 9.753 -4.680 1.00 81.25 90 ARG A CA 1
ATOM 756 C C . ARG A 1 90 ? 0.653 10.407 -4.646 1.00 81.25 90 ARG A C 1
ATOM 758 O O . ARG A 1 90 ? 0.524 11.442 -3.998 1.00 81.25 90 ARG A O 1
ATOM 765 N N . PRO A 1 91 ? -0.389 9.865 -5.308 1.00 82.94 91 PRO A N 1
ATOM 766 C CA . PRO A 1 91 ? -1.736 10.421 -5.191 1.00 82.94 91 PRO A CA 1
ATOM 767 C C . PRO A 1 91 ? -2.324 10.273 -3.780 1.00 82.94 91 PRO A C 1
ATOM 769 O O . PRO A 1 91 ? -3.059 11.152 -3.333 1.00 82.94 91 PRO A O 1
ATOM 772 N N . HIS A 1 92 ? -1.981 9.200 -3.061 1.00 81.94 92 HIS A N 1
ATOM 773 C CA . HIS A 1 92 ? -2.505 8.896 -1.726 1.00 81.94 92 HIS A CA 1
ATOM 774 C C . HIS A 1 92 ? -1.870 9.766 -0.636 1.00 81.94 92 HIS A C 1
ATOM 776 O O . HIS A 1 92 ? -2.539 10.162 0.310 1.00 81.94 92 HIS A O 1
ATOM 782 N N . THR A 1 93 ? -0.604 10.144 -0.811 1.00 82.94 93 THR A N 1
ATOM 783 C CA . THR A 1 93 ? 0.125 11.031 0.112 1.00 82.94 93 THR A CA 1
ATOM 784 C C . THR A 1 93 ? 0.010 12.516 -0.249 1.00 82.94 93 THR A C 1
ATOM 786 O O . THR A 1 93 ? 0.657 13.363 0.366 1.00 82.94 93 THR A O 1
ATOM 789 N N . SER A 1 94 ? -0.812 12.863 -1.246 1.00 87.50 94 SER A N 1
ATOM 790 C CA . SER A 1 94 ? -0.986 14.252 -1.672 1.00 87.50 94 SER A CA 1
ATOM 791 C C . SER A 1 94 ? -1.758 15.075 -0.636 1.00 87.50 94 SER A C 1
ATOM 793 O O . SER A 1 94 ? -2.698 14.585 -0.011 1.00 87.50 94 SER A O 1
ATOM 795 N N . TYR A 1 95 ? -1.423 16.363 -0.517 1.00 87.75 95 TYR A N 1
ATOM 796 C CA . TYR A 1 95 ? -2.111 17.284 0.396 1.00 87.75 95 TYR A CA 1
ATOM 797 C C . TYR A 1 95 ? -3.632 17.291 0.196 1.00 87.75 95 TYR A C 1
ATOM 799 O O . TYR A 1 95 ? -4.380 17.246 1.167 1.00 87.75 95 TYR A O 1
ATOM 807 N N . LYS A 1 96 ? -4.094 17.296 -1.063 1.00 90.38 96 LYS A N 1
ATOM 808 C CA . LYS A 1 96 ? -5.528 17.296 -1.392 1.00 90.38 96 LYS A CA 1
ATOM 809 C C . LYS A 1 96 ? -6.233 16.057 -0.835 1.00 90.38 96 LYS A C 1
ATOM 811 O O . LYS A 1 96 ? -7.321 16.177 -0.279 1.00 90.38 96 LYS A O 1
ATOM 816 N N . THR A 1 97 ? -5.603 14.891 -0.963 1.00 86.94 97 THR A N 1
ATOM 817 C CA . THR A 1 97 ? -6.140 13.621 -0.461 1.00 86.94 97 THR A CA 1
ATOM 818 C C . THR A 1 97 ? -6.195 13.620 1.062 1.00 86.94 97 THR A C 1
ATOM 820 O O . THR A 1 97 ? -7.255 13.375 1.629 1.00 86.94 97 THR A O 1
ATOM 823 N N . ILE A 1 98 ? -5.090 13.972 1.728 1.00 86.69 98 ILE A N 1
ATOM 824 C CA . ILE A 1 98 ? -5.019 14.009 3.196 1.00 86.69 98 ILE A CA 1
ATOM 825 C C . ILE A 1 98 ? -6.016 15.022 3.778 1.00 86.69 98 ILE A C 1
ATOM 827 O O . ILE A 1 98 ? -6.711 14.714 4.742 1.00 86.69 98 ILE A O 1
ATOM 831 N N . ALA A 1 99 ? -6.152 16.202 3.163 1.00 88.69 99 ALA A N 1
ATOM 832 C CA . ALA A 1 99 ? -7.131 17.205 3.579 1.00 88.69 99 ALA A CA 1
ATOM 833 C C . ALA A 1 99 ? -8.567 16.663 3.508 1.00 88.69 99 ALA A C 1
ATOM 835 O O . ALA A 1 99 ? -9.335 16.838 4.454 1.00 88.69 99 ALA A O 1
ATOM 836 N N . LYS A 1 100 ? -8.914 15.947 2.429 1.00 88.19 100 LYS A N 1
ATOM 837 C CA . LYS A 1 100 ? -10.247 15.356 2.280 1.00 88.19 100 LYS A CA 1
ATOM 838 C C . LYS A 1 100 ? -10.498 14.218 3.271 1.00 88.19 100 LYS A C 1
ATOM 840 O O . LYS A 1 100 ? -11.588 14.133 3.825 1.00 88.19 100 LYS A O 1
ATOM 845 N N . LEU A 1 101 ? -9.504 13.369 3.527 1.00 87.38 101 LEU A N 1
ATOM 846 C CA . LEU A 1 101 ? -9.613 12.290 4.517 1.00 87.38 101 LEU A CA 1
ATOM 847 C C . LEU A 1 101 ? -9.827 12.833 5.935 1.00 87.38 101 LEU A C 1
ATOM 849 O O . LEU A 1 101 ? -10.667 12.309 6.666 1.00 87.38 101 LEU A O 1
ATOM 853 N N . ASN A 1 102 ? -9.149 13.930 6.283 1.00 86.94 102 ASN A N 1
ATOM 854 C CA . ASN A 1 102 ? -9.349 14.625 7.554 1.00 86.94 102 ASN A CA 1
ATOM 855 C C . ASN A 1 102 ? -10.750 15.250 7.662 1.00 86.94 102 ASN A C 1
ATOM 857 O O . ASN A 1 102 ? -11.393 15.117 8.701 1.00 86.94 102 ASN A O 1
ATOM 861 N N . GLU A 1 103 ? -11.249 15.886 6.594 1.00 87.88 103 GLU A N 1
ATOM 862 C CA . GLU A 1 103 ? -12.619 16.428 6.528 1.00 87.88 103 GLU A CA 1
ATOM 863 C C . GLU A 1 103 ? -13.667 15.327 6.767 1.00 87.88 103 GLU A C 1
ATOM 865 O O . GLU A 1 103 ? -14.627 15.515 7.512 1.00 87.88 103 GLU A O 1
ATOM 870 N N . LEU A 1 104 ? -13.438 14.149 6.182 1.00 86.00 104 LEU A N 1
ATOM 871 C CA . LEU A 1 104 ? -14.297 12.974 6.315 1.00 86.00 104 LEU A CA 1
ATOM 872 C C . LEU A 1 104 ? -14.074 12.189 7.625 1.00 86.00 104 LEU A C 1
ATOM 874 O O . LEU A 1 104 ? -14.760 11.194 7.851 1.00 86.00 104 LEU A O 1
ATOM 878 N N . LYS A 1 105 ? -13.142 12.621 8.489 1.00 86.38 105 LYS A N 1
ATOM 879 C CA . LYS A 1 105 ? -12.777 11.977 9.768 1.00 86.38 105 LYS A CA 1
ATOM 880 C C . LYS A 1 105 ? -12.301 10.523 9.633 1.00 86.38 105 LYS A C 1
ATOM 882 O O . LYS A 1 105 ? -12.536 9.708 10.526 1.00 86.38 105 LYS A O 1
ATOM 887 N N . TYR A 1 106 ? -11.627 10.199 8.530 1.00 85.81 106 TYR A N 1
ATOM 888 C CA . TYR A 1 106 ? -10.975 8.901 8.360 1.00 85.81 106 TYR A CA 1
ATOM 889 C C . TYR A 1 106 ? -9.654 8.883 9.122 1.00 85.81 106 TYR A C 1
ATOM 891 O O . TYR A 1 106 ? -8.814 9.767 8.955 1.00 85.81 106 TYR A O 1
ATOM 899 N N . GLU A 1 107 ? -9.446 7.850 9.928 1.00 85.81 107 GLU A N 1
ATOM 900 C CA . GLU A 1 107 ? -8.152 7.615 10.556 1.00 85.81 107 GLU A CA 1
ATOM 901 C C . GLU A 1 107 ? -7.235 6.876 9.575 1.00 85.81 107 GLU A C 1
ATOM 903 O O . GLU A 1 107 ? -7.627 5.843 9.049 1.00 85.81 107 GLU A O 1
ATOM 908 N N . ILE A 1 108 ? -6.019 7.363 9.320 1.00 85.94 108 ILE A N 1
ATOM 909 C CA . ILE A 1 108 ? -5.088 6.723 8.374 1.00 85.94 108 ILE A CA 1
ATOM 910 C C . ILE A 1 108 ? -4.104 5.832 9.140 1.00 85.94 108 ILE A C 1
ATOM 912 O O . ILE A 1 108 ? -3.375 6.312 10.011 1.00 85.94 108 ILE A O 1
ATOM 916 N N . LEU A 1 109 ? -4.040 4.542 8.799 1.00 85.38 109 LEU A N 1
ATOM 917 C CA . LEU A 1 109 ? -3.024 3.632 9.332 1.00 85.38 109 LEU A CA 1
ATOM 918 C C . LEU A 1 109 ? -1.681 3.838 8.648 1.00 85.38 109 LEU A C 1
ATOM 920 O O . LEU A 1 109 ? -1.589 4.022 7.435 1.00 85.38 109 LEU A O 1
ATOM 924 N N . GLN A 1 110 ? -0.616 3.721 9.438 1.00 83.81 110 GLN A N 1
ATOM 925 C CA . GLN A 1 110 ? 0.733 3.690 8.895 1.00 83.81 110 GLN A CA 1
ATOM 926 C C . GLN A 1 110 ? 0.927 2.424 8.056 1.00 83.81 110 GLN A C 1
ATOM 928 O O . GLN A 1 110 ? 0.672 1.314 8.523 1.00 83.81 110 GLN A O 1
ATOM 933 N N . HIS A 1 111 ? 1.417 2.599 6.830 1.00 83.62 111 HIS A N 1
ATOM 934 C CA . HIS A 1 111 ? 1.770 1.506 5.933 1.00 83.62 111 HIS A CA 1
ATOM 935 C C . HIS A 1 111 ? 3.238 1.651 5.503 1.00 83.62 111 HIS A C 1
ATOM 937 O O . HIS A 1 111 ? 3.630 2.714 5.013 1.00 83.62 111 HIS A O 1
ATOM 943 N N . PRO A 1 112 ? 4.089 0.630 5.692 1.00 84.69 112 PRO A N 1
ATOM 944 C CA . PRO A 1 112 ? 5.496 0.727 5.330 1.00 84.69 112 PRO A CA 1
ATOM 945 C C . PRO A 1 112 ? 5.691 0.621 3.810 1.00 84.69 112 PRO A C 1
ATOM 947 O O . PRO A 1 112 ? 4.907 0.004 3.089 1.00 84.69 112 PRO A O 1
ATOM 950 N N . ALA A 1 113 ? 6.766 1.222 3.295 1.00 84.31 113 ALA A N 1
ATOM 951 C CA . ALA A 1 113 ? 7.084 1.147 1.870 1.00 84.31 113 ALA A CA 1
ATOM 952 C C . ALA A 1 113 ? 7.327 -0.307 1.416 1.00 84.31 113 ALA A C 1
ATOM 954 O O . ALA A 1 113 ? 7.836 -1.129 2.178 1.00 84.31 113 ALA A O 1
ATOM 955 N N . TYR A 1 114 ? 6.987 -0.610 0.157 1.00 80.81 114 TYR A N 1
ATOM 956 C CA . TYR A 1 114 ? 7.219 -1.917 -0.482 1.00 80.81 114 TYR A CA 1
ATOM 957 C C . TYR A 1 114 ? 6.663 -3.116 0.307 1.00 80.81 114 TYR A C 1
ATOM 959 O O . TYR A 1 114 ? 7.298 -4.167 0.377 1.00 80.81 114 TYR A O 1
ATOM 967 N N . SER A 1 115 ? 5.489 -2.949 0.917 1.00 83.44 115 SER A N 1
ATOM 968 C CA . SER A 1 115 ? 4.901 -3.945 1.818 1.00 83.44 115 SER A CA 1
ATOM 969 C C . SER A 1 115 ? 3.502 -4.362 1.384 1.00 83.44 115 SER A C 1
ATOM 971 O O . SER A 1 115 ? 2.557 -4.351 2.166 1.00 83.44 115 SER A O 1
ATOM 973 N N . SER A 1 116 ? 3.379 -4.750 0.112 1.00 79.12 116 SER A N 1
ATOM 974 C CA . SER A 1 116 ? 2.126 -5.252 -0.465 1.00 79.12 116 SER A CA 1
ATOM 975 C C . SER A 1 116 ? 1.591 -6.482 0.278 1.00 79.12 116 SER A C 1
ATOM 977 O O . SER A 1 116 ? 0.390 -6.692 0.350 1.00 79.12 116 SER A O 1
ATOM 979 N N . ASP A 1 117 ? 2.467 -7.270 0.900 1.00 81.62 117 ASP A N 1
ATOM 980 C CA . ASP A 1 117 ? 2.098 -8.404 1.749 1.00 81.62 117 ASP A CA 1
ATOM 981 C C . ASP A 1 117 ? 1.342 -8.004 3.028 1.00 81.62 117 ASP A C 1
ATOM 983 O O . ASP A 1 117 ? 0.650 -8.834 3.611 1.00 81.62 117 ASP A O 1
ATOM 987 N N . LEU A 1 118 ? 1.430 -6.736 3.439 1.00 80.75 118 LEU A N 1
ATOM 988 C CA . LEU A 1 118 ? 0.693 -6.178 4.577 1.00 80.75 118 LEU A CA 1
ATOM 989 C C . LEU A 1 118 ? -0.621 -5.496 4.165 1.00 80.75 118 LEU A C 1
ATOM 991 O O . LEU A 1 118 ? -1.334 -4.979 5.022 1.00 80.75 118 LEU A O 1
ATOM 995 N N . SER A 1 119 ? -0.936 -5.453 2.868 1.00 80.88 119 SER A N 1
ATOM 996 C CA . SER A 1 119 ? -2.195 -4.925 2.344 1.00 80.88 119 SER A CA 1
ATOM 997 C C . SER A 1 119 ? -3.172 -6.082 2.104 1.00 80.88 119 SER A C 1
ATOM 999 O O . SER A 1 119 ? -2.907 -6.932 1.250 1.00 80.88 119 SER A O 1
ATOM 1001 N N . PRO A 1 120 ? -4.322 -6.137 2.802 1.00 78.62 120 PRO A N 1
ATOM 1002 C CA . PRO A 1 120 ? -5.343 -7.157 2.555 1.00 78.62 120 PRO A CA 1
ATOM 1003 C C . PRO A 1 120 ? -5.850 -7.169 1.106 1.00 78.62 120 PRO A C 1
ATOM 1005 O O . PRO A 1 120 ? -6.138 -8.237 0.562 1.00 78.62 120 PRO A O 1
ATOM 1008 N N . THR A 1 121 ? -5.906 -6.003 0.454 1.00 78.06 121 THR A N 1
ATOM 1009 C CA . THR A 1 121 ? -6.328 -5.888 -0.947 1.00 78.06 121 THR A CA 1
ATOM 1010 C C . THR A 1 121 ? -5.340 -6.579 -1.892 1.00 78.06 121 THR A C 1
ATOM 1012 O O . THR A 1 121 ? -5.757 -7.368 -2.739 1.00 78.06 121 THR A O 1
ATOM 1015 N N . ASP A 1 122 ? -4.036 -6.346 -1.709 1.00 75.88 122 ASP A N 1
ATOM 1016 C CA . ASP A 1 122 ? -2.970 -6.940 -2.530 1.00 75.88 122 ASP A CA 1
ATOM 1017 C C . ASP A 1 122 ? -2.783 -8.438 -2.233 1.00 75.88 122 ASP A C 1
ATOM 1019 O O . ASP A 1 122 ? -2.668 -9.260 -3.146 1.00 75.88 122 ASP A O 1
ATOM 1023 N N . PHE A 1 123 ? -2.760 -8.810 -0.949 1.00 77.44 123 PHE A N 1
ATOM 1024 C CA . PHE A 1 123 ? -2.477 -10.178 -0.517 1.00 77.44 123 PHE A CA 1
ATOM 1025 C C . PHE A 1 123 ? -3.642 -11.145 -0.763 1.00 77.44 123 PHE A C 1
ATOM 1027 O O . PHE A 1 123 ? -3.409 -12.291 -1.158 1.00 77.44 123 PHE A O 1
ATOM 1034 N N . HIS A 1 124 ? -4.880 -10.710 -0.509 1.00 76.88 124 HIS A N 1
ATOM 1035 C CA . HIS A 1 124 ? -6.051 -11.587 -0.513 1.00 76.88 124 HIS A CA 1
ATOM 1036 C C . HIS A 1 124 ? -6.955 -11.343 -1.724 1.00 76.88 124 HIS A C 1
ATOM 1038 O O . HIS A 1 124 ? -7.102 -12.234 -2.562 1.00 76.88 124 HIS A O 1
ATOM 1044 N N . PHE A 1 125 ? -7.529 -10.141 -1.849 1.00 75.38 125 PHE A N 1
ATOM 1045 C CA . PHE A 1 125 ? -8.555 -9.861 -2.859 1.00 75.38 125 PHE A CA 1
ATOM 1046 C C . PHE A 1 125 ? -8.012 -9.970 -4.289 1.00 75.38 125 PHE A C 1
ATOM 1048 O O . PHE A 1 125 ? -8.528 -10.757 -5.083 1.00 75.38 125 PHE A O 1
ATOM 1055 N N . PHE A 1 126 ? -6.946 -9.236 -4.621 1.00 74.31 126 PHE A N 1
ATOM 1056 C CA . PHE A 1 126 ? -6.395 -9.256 -5.977 1.00 74.31 126 PHE A CA 1
ATOM 1057 C C . PHE A 1 126 ? -5.742 -10.579 -6.335 1.00 74.31 126 PHE A C 1
ATOM 1059 O O . PHE A 1 126 ? -5.867 -11.022 -7.472 1.00 74.31 126 PHE A O 1
ATOM 1066 N N . LYS A 1 127 ? -5.125 -11.259 -5.367 1.00 78.12 127 LYS A N 1
ATOM 1067 C CA . LYS A 1 127 ? -4.595 -12.606 -5.578 1.00 78.12 127 LYS A CA 1
ATOM 1068 C C . LYS A 1 127 ? -5.695 -13.584 -6.006 1.00 78.12 127 LYS A C 1
ATOM 1070 O O . LYS A 1 127 ? -5.505 -14.325 -6.969 1.00 78.12 127 LYS A O 1
ATOM 1075 N N . HIS A 1 128 ? -6.842 -13.584 -5.322 1.00 77.38 128 HIS A N 1
ATOM 1076 C CA . HIS A 1 128 ? -7.970 -14.444 -5.691 1.00 77.38 128 HIS A CA 1
ATOM 1077 C C . HIS A 1 128 ? -8.652 -13.998 -6.983 1.00 77.38 128 HIS A C 1
ATOM 1079 O O . HIS A 1 128 ? -8.982 -14.842 -7.814 1.00 77.38 128 HIS A O 1
ATOM 1085 N N . LEU A 1 129 ? -8.808 -12.690 -7.195 1.00 71.31 129 LEU A N 1
ATOM 1086 C CA . LEU A 1 129 ? -9.335 -12.157 -8.447 1.00 71.31 129 LEU A CA 1
ATOM 1087 C C . LEU A 1 129 ? -8.456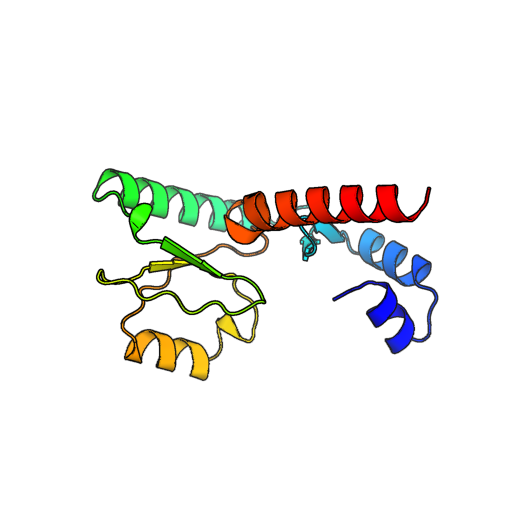 -12.558 -9.638 1.00 71.31 129 LEU A C 1
ATOM 1089 O O . LEU A 1 129 ? -8.978 -12.969 -10.668 1.00 71.31 129 LEU A O 1
ATOM 1093 N N . GLU A 1 130 ? -7.131 -12.485 -9.511 1.00 75.38 130 GLU A N 1
ATOM 1094 C CA . GLU A 1 130 ? -6.209 -12.881 -10.574 1.00 75.38 130 GLU A CA 1
ATOM 1095 C C . GLU A 1 130 ? -6.316 -14.381 -10.874 1.00 75.38 130 GLU A C 1
ATOM 1097 O O . GLU A 1 130 ? -6.351 -14.772 -12.039 1.00 75.38 130 GLU A O 1
ATOM 1102 N N . GLN A 1 131 ? -6.423 -15.227 -9.845 1.00 80.50 131 GLN A N 1
ATOM 1103 C CA . GLN A 1 131 ? -6.658 -16.664 -10.025 1.00 80.50 131 GLN A CA 1
ATOM 1104 C C . GLN A 1 131 ? -7.974 -16.933 -10.758 1.00 80.50 131 GLN A C 1
ATOM 1106 O O . GLN A 1 131 ? -7.990 -17.699 -11.720 1.00 80.50 131 GLN A O 1
ATOM 1111 N N . PHE A 1 132 ? -9.050 -16.262 -10.347 1.00 74.81 132 PHE A N 1
ATOM 1112 C CA . PHE A 1 132 ? -10.353 -16.361 -10.995 1.00 74.81 132 PHE A CA 1
ATOM 1113 C C . PHE A 1 132 ? -10.294 -15.921 -12.465 1.00 74.81 132 PHE A C 1
ATOM 1115 O O . PHE A 1 132 ? -10.742 -16.648 -13.345 1.00 74.81 132 PHE A O 1
ATOM 1122 N N . LEU A 1 133 ? -9.679 -14.772 -12.757 1.00 69.88 133 LEU A N 1
ATOM 1123 C CA . LEU A 1 133 ? -9.525 -14.272 -14.125 1.00 69.88 133 LEU A CA 1
ATOM 1124 C C . LEU A 1 133 ? -8.663 -15.199 -14.990 1.00 69.88 133 LEU A C 1
ATOM 1126 O O . LEU A 1 133 ? -8.949 -15.369 -16.172 1.00 69.88 133 LEU A O 1
ATOM 1130 N N . ARG A 1 134 ? -7.617 -15.811 -14.421 1.00 75.38 134 ARG A N 1
ATOM 1131 C CA . ARG A 1 134 ? -6.787 -16.803 -15.122 1.00 75.38 134 ARG A CA 1
ATOM 1132 C C . ARG A 1 134 ? -7.584 -18.055 -15.483 1.00 75.38 134 ARG A C 1
ATOM 1134 O O . ARG A 1 134 ? -7.429 -18.520 -16.606 1.00 75.38 134 ARG A O 1
ATOM 1141 N N . ALA A 1 135 ? -8.426 -18.549 -14.574 1.00 73.25 135 ALA A N 1
ATOM 1142 C CA . ALA A 1 135 ? -9.320 -19.677 -14.837 1.00 73.25 135 ALA A CA 1
ATOM 1143 C C . ALA A 1 135 ? -10.352 -19.332 -15.926 1.00 73.25 135 ALA A C 1
ATOM 1145 O O . ALA A 1 135 ? -10.502 -20.044 -16.910 1.00 73.25 135 ALA A O 1
ATOM 1146 N N . LEU A 1 136 ? -10.973 -18.154 -15.837 1.00 67.62 136 LEU A N 1
ATOM 1147 C CA . LEU A 1 136 ? -11.960 -17.714 -16.826 1.00 67.62 136 LEU A CA 1
ATOM 1148 C C . LEU A 1 136 ? -11.353 -17.544 -18.235 1.00 67.62 136 LEU A C 1
ATOM 1150 O O . LEU A 1 136 ? -11.998 -17.813 -19.244 1.00 67.62 136 LEU A O 1
ATOM 1154 N N . LEU A 1 137 ? -10.092 -17.104 -18.315 1.00 68.81 137 LEU A N 1
ATOM 1155 C CA . LEU A 1 137 ? -9.352 -16.968 -19.573 1.00 68.81 137 LEU A CA 1
ATOM 1156 C C . LEU A 1 137 ? -8.803 -18.293 -20.121 1.00 68.81 137 LEU A C 1
ATOM 1158 O O . LEU A 1 137 ? -8.503 -18.342 -21.316 1.00 68.81 137 LEU A O 1
ATOM 1162 N N . SER A 1 138 ? -8.621 -19.332 -19.296 1.00 70.88 138 SER A N 1
ATOM 1163 C CA . SER A 1 138 ? -8.288 -20.672 -19.799 1.00 70.88 138 SER A CA 1
ATOM 1164 C C . SER A 1 138 ? -9.497 -21.333 -20.448 1.00 70.88 138 SER A C 1
ATOM 1166 O O . SER A 1 138 ? -9.346 -21.918 -21.515 1.00 70.88 138 SER A O 1
ATOM 1168 N N . ASP A 1 139 ? -10.685 -21.142 -19.877 1.00 67.88 139 ASP A N 1
ATOM 1169 C CA . ASP A 1 139 ? -11.929 -21.755 -20.364 1.00 67.88 139 ASP A CA 1
ATOM 1170 C C . ASP A 1 139 ? -12.416 -21.137 -21.687 1.00 67.88 139 ASP A C 1
ATOM 1172 O O . ASP A 1 139 ? -13.081 -21.787 -22.485 1.00 67.88 139 ASP A O 1
ATOM 1176 N N . LEU A 1 140 ? -12.048 -19.880 -21.958 1.00 53.28 140 LEU A N 1
ATOM 1177 C CA . LEU A 1 140 ? -12.335 -19.189 -23.224 1.00 53.28 140 LEU A CA 1
ATOM 1178 C C . LEU A 1 140 ? -11.339 -19.517 -24.352 1.00 53.28 140 LEU A C 1
ATOM 1180 O O . LEU A 1 140 ? -11.499 -19.021 -25.466 1.00 53.28 140 LEU A O 1
ATOM 1184 N N . LYS A 1 141 ? -10.269 -20.269 -24.061 1.00 53.97 141 LYS A N 1
ATOM 1185 C CA . LYS A 1 141 ? -9.240 -20.668 -25.042 1.00 53.97 141 LYS A CA 1
ATOM 1186 C C . LYS A 1 141 ? -9.345 -22.131 -25.489 1.00 53.97 141 LYS A C 1
ATOM 1188 O O . LYS A 1 141 ? -8.534 -22.547 -26.316 1.00 53.97 141 LYS A O 1
ATOM 1193 N N . THR A 1 142 ? -10.305 -22.874 -24.948 1.00 46.03 142 THR A N 1
ATOM 1194 C CA . THR A 1 142 ? -10.784 -24.182 -25.429 1.00 46.03 142 THR A CA 1
ATOM 1195 C C . THR A 1 142 ? -11.946 -24.008 -26.390 1.00 46.03 142 THR A C 1
ATOM 1197 O O . THR A 1 142 ? -11.987 -24.772 -27.376 1.00 46.03 142 THR A O 1
#

Sequence (142 aa):
VSTRKLATRMKVDHTTILRHLSEIGKVKKMDKWVPHELSERNKLDRLNVCSSLLTRFHREPFFDRIITYDEKWVLYDNRKSPILLHDNARPHTSYKTIAKLNELKYEILQHPAYSSDLSPTDFHFFKHLEQFLRALLSDLKT